Protein AF-A0A1Z5IUK8-F1 (afdb_monomer_lite)

Foldseek 3Di:
DDALVRVLVVLVVVLVVLVVVLVVLVVVCPDPVLVVDDPVVVVVSVVVSVVSVVVSVVSVVVSVVSVD

Structure (mmCIF, N/CA/C/O backbone):
data_AF-A0A1Z5IUK8-F1
#
_entry.id   AF-A0A1Z5IUK8-F1
#
loop_
_atom_site.group_PDB
_atom_site.id
_atom_site.type_symbol
_atom_site.label_atom_id
_atom_site.label_alt_id
_atom_site.label_comp_id
_atom_site.label_asym_id
_atom_site.label_entity_id
_atom_site.label_seq_id
_atom_site.pdbx_PDB_ins_code
_atom_site.Cartn_x
_atom_site.Cartn_y
_atom_site.Cartn_z
_atom_site.occupancy
_atom_site.B_iso_or_equiv
_atom_site.auth_seq_id
_atom_site.auth_comp_id
_atom_site.auth_asym_id
_atom_site.auth_atom_id
_atom_site.pdbx_PDB_model_num
ATOM 1 N N . MET A 1 1 ? 24.995 5.193 -15.945 1.00 77.00 1 MET A N 1
ATOM 2 C CA . MET A 1 1 ? 23.551 5.409 -16.175 1.00 77.00 1 MET A CA 1
ATOM 3 C C . MET A 1 1 ? 22.902 4.036 -16.145 1.00 77.00 1 MET A C 1
ATOM 5 O O . MET A 1 1 ? 23.505 3.136 -16.717 1.00 77.00 1 MET A O 1
ATOM 9 N N . LYS A 1 2 ? 21.791 3.841 -15.425 1.00 84.69 2 LYS A N 1
ATOM 10 C CA . LYS A 1 2 ? 21.094 2.542 -15.419 1.00 84.69 2 LYS A CA 1
ATOM 11 C C . LYS A 1 2 ? 20.389 2.335 -16.763 1.00 84.69 2 LYS A C 1
ATOM 13 O O . LYS A 1 2 ? 19.966 3.324 -17.362 1.00 84.69 2 LYS A O 1
ATOM 18 N N . SER A 1 3 ? 20.301 1.096 -17.243 1.00 92.25 3 SER A N 1
ATOM 19 C CA . SER A 1 3 ? 19.451 0.762 -18.396 1.00 92.25 3 SER A CA 1
ATOM 20 C C . SER A 1 3 ? 17.971 0.796 -18.000 1.00 92.25 3 SER A C 1
ATOM 22 O O . SER A 1 3 ? 17.649 0.689 -16.817 1.00 92.25 3 SER A O 1
ATOM 24 N N . ASN A 1 4 ? 17.067 0.916 -18.977 1.00 89.81 4 ASN A N 1
ATOM 25 C CA . ASN A 1 4 ? 15.626 0.826 -18.716 1.00 89.81 4 ASN A CA 1
ATOM 26 C C . ASN A 1 4 ? 15.261 -0.495 -18.022 1.00 89.81 4 ASN A C 1
ATOM 28 O O . ASN A 1 4 ? 14.496 -0.471 -17.069 1.00 89.81 4 ASN A O 1
ATOM 32 N N . GLU A 1 5 ? 15.883 -1.606 -18.424 1.00 91.56 5 GLU A N 1
ATOM 33 C CA . GLU A 1 5 ? 15.718 -2.925 -17.794 1.00 91.56 5 GLU A CA 1
ATOM 34 C C . GLU A 1 5 ? 16.127 -2.916 -16.311 1.00 91.56 5 GLU A C 1
ATOM 36 O O . GLU A 1 5 ? 15.360 -3.336 -15.453 1.00 91.56 5 GLU A O 1
ATOM 41 N N . GLN A 1 6 ? 17.283 -2.326 -15.975 1.00 93.69 6 GLN A N 1
ATOM 42 C CA . GLN A 1 6 ? 17.719 -2.197 -14.579 1.00 93.69 6 GLN A CA 1
ATOM 43 C C . GLN A 1 6 ? 16.767 -1.333 -13.745 1.00 93.69 6 GLN A C 1
ATOM 45 O O . GLN A 1 6 ? 16.540 -1.622 -12.574 1.00 93.69 6 GLN A O 1
ATOM 50 N N . VAL A 1 7 ? 16.225 -0.255 -14.323 1.00 92.56 7 VAL A N 1
ATOM 51 C CA . VAL A 1 7 ? 15.238 0.584 -13.627 1.00 92.56 7 VAL A CA 1
ATOM 52 C C . VAL A 1 7 ? 13.918 -0.170 -13.459 1.00 92.56 7 VAL A C 1
ATOM 54 O O . VAL A 1 7 ? 13.314 -0.094 -12.393 1.00 92.56 7 VAL A O 1
ATOM 57 N N . PHE A 1 8 ? 13.485 -0.918 -14.470 1.00 94.81 8 PHE A N 1
ATOM 58 C CA . PHE A 1 8 ? 12.266 -1.718 -14.419 1.00 94.81 8 PHE A CA 1
ATOM 59 C C . PHE A 1 8 ? 12.329 -2.777 -13.311 1.00 94.81 8 PHE A C 1
ATOM 61 O O . PHE A 1 8 ? 11.425 -2.845 -12.479 1.00 94.81 8 PHE A O 1
ATOM 68 N N . ASP A 1 9 ? 13.425 -3.537 -13.231 1.00 94.88 9 ASP A N 1
ATOM 69 C CA . ASP A 1 9 ? 13.623 -4.557 -12.194 1.00 94.88 9 ASP A CA 1
ATOM 70 C C . ASP A 1 9 ? 13.592 -3.962 -10.778 1.00 94.88 9 ASP A C 1
ATOM 72 O O . ASP A 1 9 ? 13.008 -4.541 -9.855 1.00 94.88 9 ASP A O 1
ATOM 76 N N . GLU A 1 10 ? 14.186 -2.779 -10.595 1.00 95.19 10 GLU A N 1
ATOM 77 C CA . GLU A 1 1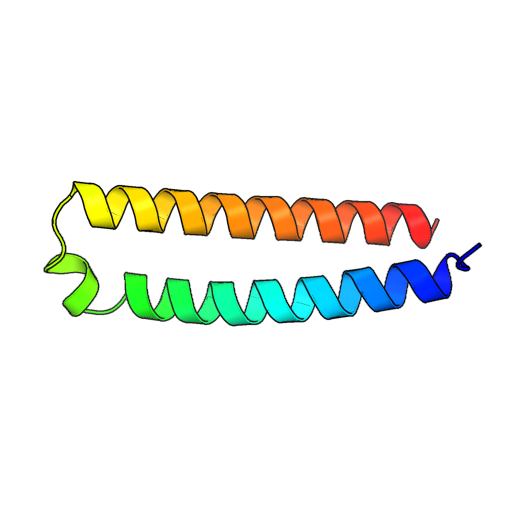0 ? 14.164 -2.063 -9.318 1.00 95.19 10 GLU A CA 1
ATOM 78 C C . GLU A 1 10 ? 12.748 -1.630 -8.927 1.00 95.19 10 GLU A C 1
ATOM 80 O O . GLU A 1 10 ? 12.319 -1.898 -7.801 1.00 95.19 10 GLU A O 1
ATOM 85 N N . LEU A 1 11 ? 12.005 -1.019 -9.855 1.00 95.56 11 LEU A N 1
ATOM 86 C CA . LEU A 1 11 ? 10.624 -0.584 -9.622 1.00 95.56 11 LEU A CA 1
ATOM 87 C C . LEU A 1 11 ? 9.690 -1.771 -9.362 1.00 95.56 11 LEU A C 1
ATOM 89 O O . LEU A 1 11 ? 8.820 -1.692 -8.492 1.00 95.56 11 LEU A O 1
ATOM 93 N N . SER A 1 12 ? 9.895 -2.884 -10.065 1.00 94.94 12 SER A N 1
ATOM 94 C CA . SER A 1 12 ? 9.137 -4.122 -9.883 1.00 94.94 12 SER A CA 1
ATOM 95 C C . SER A 1 12 ? 9.383 -4.731 -8.498 1.00 94.94 12 SER A C 1
ATOM 97 O O . SER A 1 12 ? 8.437 -5.028 -7.759 1.00 94.94 12 SER A O 1
ATOM 99 N N . SER A 1 13 ? 10.653 -4.833 -8.088 1.00 96.62 13 SER A N 1
ATOM 100 C CA . SER A 1 13 ? 11.042 -5.310 -6.755 1.00 96.62 13 SER A CA 1
ATOM 101 C C . SER A 1 13 ? 10.478 -4.423 -5.642 1.00 96.62 13 SER A C 1
ATOM 103 O O . SER A 1 13 ? 9.919 -4.917 -4.657 1.00 96.62 13 SER A O 1
ATOM 105 N N . GLU A 1 14 ? 10.560 -3.103 -5.808 1.00 96.75 14 GLU A N 1
ATOM 106 C CA . GLU A 1 14 ? 9.982 -2.149 -4.867 1.00 96.75 14 GLU A CA 1
ATOM 107 C C . GLU A 1 14 ? 8.454 -2.283 -4.790 1.00 96.75 14 GLU A C 1
ATOM 109 O O . GLU A 1 14 ? 7.892 -2.404 -3.696 1.00 96.75 14 GLU A O 1
ATOM 114 N N . GLY A 1 15 ? 7.779 -2.356 -5.938 1.00 96.62 15 GLY A N 1
ATOM 115 C CA . GLY A 1 15 ? 6.334 -2.552 -6.022 1.00 96.62 15 GLY A CA 1
ATOM 116 C C . GLY A 1 15 ? 5.876 -3.823 -5.309 1.00 96.62 15 GLY A C 1
ATOM 117 O O . GLY A 1 15 ? 4.889 -3.796 -4.567 1.00 96.62 15 GLY A O 1
ATOM 118 N N . ALA A 1 16 ? 6.621 -4.923 -5.448 1.00 96.19 16 ALA A N 1
ATOM 119 C CA . ALA A 1 16 ? 6.344 -6.170 -4.741 1.00 96.19 16 ALA A CA 1
ATOM 120 C C . ALA A 1 16 ? 6.446 -6.008 -3.212 1.00 96.19 16 ALA A C 1
ATOM 122 O O . ALA A 1 16 ? 5.573 -6.477 -2.473 1.00 96.19 16 ALA A O 1
ATOM 123 N N . GLN A 1 17 ? 7.464 -5.293 -2.719 1.00 97.19 17 GLN A N 1
ATOM 124 C CA . GLN A 1 17 ? 7.629 -5.031 -1.285 1.00 97.19 17 GLN A CA 1
ATOM 125 C C . GLN A 1 17 ? 6.508 -4.150 -0.720 1.00 97.19 17 GLN A C 1
ATOM 127 O O . GLN A 1 17 ? 6.001 -4.425 0.373 1.00 97.19 17 GLN A O 1
ATOM 132 N N . VAL A 1 18 ? 6.098 -3.106 -1.449 1.00 97.12 18 VAL A N 1
ATOM 133 C CA . VAL A 1 18 ? 5.002 -2.222 -1.020 1.00 97.12 18 VAL A CA 1
ATOM 134 C C . VAL A 1 18 ? 3.674 -2.979 -1.016 1.00 97.12 18 VAL A C 1
ATOM 136 O O . VAL A 1 18 ? 2.947 -2.888 -0.028 1.00 97.12 18 VAL A O 1
ATOM 139 N N . ARG A 1 19 ? 3.389 -3.800 -2.039 1.00 96.56 19 ARG A N 1
ATOM 140 C CA . ARG A 1 19 ? 2.197 -4.671 -2.076 1.00 96.56 19 ARG A CA 1
ATOM 141 C C . ARG A 1 19 ? 2.158 -5.639 -0.897 1.00 96.56 19 ARG A C 1
ATOM 143 O O . ARG A 1 19 ? 1.124 -5.757 -0.249 1.00 96.56 19 ARG A O 1
ATOM 150 N N . LEU A 1 20 ? 3.279 -6.280 -0.557 1.00 97.06 20 LEU A N 1
ATOM 151 C CA . LEU A 1 20 ? 3.343 -7.179 0.601 1.00 97.06 20 LEU A CA 1
ATOM 152 C C . LEU A 1 20 ? 3.008 -6.452 1.912 1.00 97.06 20 LEU A C 1
ATOM 154 O O . LEU A 1 20 ? 2.303 -6.989 2.766 1.00 97.06 20 LEU A O 1
ATOM 158 N N . ARG A 1 21 ? 3.514 -5.226 2.088 1.00 96.69 21 ARG A N 1
ATOM 159 C CA . ARG A 1 21 ? 3.193 -4.399 3.261 1.00 96.69 21 ARG A CA 1
ATOM 160 C C . ARG A 1 21 ? 1.732 -3.945 3.247 1.00 96.69 21 ARG A C 1
ATOM 162 O O . ARG A 1 21 ? 1.122 -3.914 4.310 1.00 96.69 21 ARG A O 1
ATOM 169 N N . LEU A 1 22 ? 1.178 -3.630 2.074 1.00 97.12 22 LEU A N 1
ATOM 170 C CA . LEU A 1 22 ? -0.222 -3.230 1.921 1.00 97.12 22 LEU A CA 1
ATOM 171 C C . LEU A 1 22 ? -1.158 -4.362 2.347 1.00 97.12 22 LEU A C 1
ATOM 173 O O . LEU A 1 22 ? -2.040 -4.128 3.163 1.00 97.12 22 LEU A O 1
ATOM 177 N N . VAL A 1 23 ? -0.889 -5.596 1.908 1.00 97.31 23 VAL A N 1
ATOM 178 C CA . VAL A 1 23 ? -1.657 -6.785 2.315 1.00 97.31 23 VAL A CA 1
ATOM 179 C C . VAL A 1 23 ? -1.642 -6.969 3.834 1.00 97.31 23 VAL A C 1
ATOM 181 O O . VAL A 1 23 ? -2.677 -7.242 4.434 1.00 97.31 23 VAL A O 1
ATOM 184 N N . LYS A 1 24 ? -0.491 -6.781 4.491 1.00 96.88 24 LYS A N 1
ATOM 185 C CA . LYS A 1 24 ? -0.410 -6.850 5.962 1.00 96.88 24 LYS A CA 1
ATOM 186 C C . LYS A 1 24 ? -1.226 -5.747 6.638 1.00 96.88 24 LYS A C 1
ATOM 188 O O . LYS A 1 24 ? -1.861 -5.996 7.658 1.00 96.88 24 LYS A O 1
ATOM 193 N N . LEU A 1 25 ? -1.210 -4.538 6.077 1.00 96.75 25 LEU A N 1
ATOM 194 C CA . LEU A 1 25 ? -2.003 -3.423 6.588 1.00 96.75 25 LEU A CA 1
ATOM 195 C C . LEU A 1 25 ? -3.504 -3.684 6.418 1.00 96.75 25 LEU A C 1
ATOM 197 O O . LEU A 1 25 ? -4.265 -3.428 7.340 1.00 96.75 25 LEU A O 1
ATOM 201 N N . GLU A 1 26 ? -3.924 -4.240 5.283 1.00 96.38 26 GLU A N 1
ATOM 202 C CA . GLU A 1 26 ? -5.311 -4.649 5.033 1.00 96.38 26 GLU A CA 1
ATOM 203 C C . GLU A 1 26 ? -5.760 -5.748 5.992 1.00 96.38 26 GLU A C 1
ATOM 205 O O . GLU A 1 26 ? -6.855 -5.674 6.543 1.00 96.38 26 GLU A O 1
ATOM 210 N N . GLN A 1 27 ? -4.909 -6.745 6.242 1.00 97.12 27 GLN A N 1
ATOM 211 C CA . GLN A 1 27 ? -5.176 -7.777 7.245 1.00 97.12 27 GLN A CA 1
ATOM 212 C C . GLN A 1 27 ? -5.384 -7.168 8.633 1.00 97.12 27 GLN A C 1
ATOM 214 O O . GLN A 1 27 ? -6.321 -7.557 9.322 1.00 97.12 27 GLN A O 1
ATOM 219 N N . PHE A 1 28 ? -4.554 -6.194 9.016 1.00 96.75 28 PHE A N 1
ATOM 220 C CA . PHE A 1 28 ? -4.705 -5.490 10.286 1.00 96.75 28 PHE A CA 1
ATOM 221 C C . PHE A 1 28 ? -5.980 -4.641 10.337 1.00 96.75 28 PHE A C 1
ATOM 223 O O . PHE A 1 28 ? -6.716 -4.716 11.306 1.00 96.75 28 PHE A O 1
ATOM 230 N N . VAL A 1 29 ? -6.298 -3.879 9.287 1.00 96.06 29 VAL A N 1
ATOM 231 C CA . VAL A 1 29 ? -7.532 -3.067 9.224 1.00 96.06 29 VAL A CA 1
ATOM 232 C C . VAL A 1 29 ? -8.796 -3.928 9.346 1.00 96.06 29 VAL A C 1
ATOM 234 O O . VAL A 1 29 ? -9.803 -3.470 9.878 1.00 96.06 29 VAL A O 1
ATOM 237 N N . ASN A 1 30 ? -8.741 -5.177 8.880 1.00 96.06 30 ASN A N 1
ATOM 238 C CA . ASN A 1 30 ? -9.837 -6.139 8.988 1.00 96.06 30 ASN A CA 1
ATOM 239 C C . ASN A 1 30 ? -9.861 -6.908 10.322 1.00 96.06 30 ASN A C 1
ATOM 241 O O . ASN A 1 30 ? -10.745 -7.744 10.518 1.00 96.06 30 ASN A O 1
ATOM 245 N N . SER A 1 31 ? -8.896 -6.683 11.216 1.00 97.31 31 SER A N 1
ATOM 246 C CA . SER A 1 31 ? -8.806 -7.391 12.489 1.00 97.31 31 SER A CA 1
ATOM 247 C C . SER A 1 31 ? -9.611 -6.678 13.591 1.00 97.31 31 SER A C 1
ATOM 249 O O . SER A 1 31 ? -9.824 -5.463 13.517 1.00 97.31 31 SER A O 1
ATOM 251 N N . PRO A 1 32 ? -10.081 -7.393 14.632 1.00 97.38 32 PRO A N 1
ATOM 252 C CA . PRO A 1 32 ? -10.802 -6.775 15.747 1.00 97.38 32 PRO A CA 1
ATOM 253 C C . PRO A 1 32 ? -9.995 -5.679 16.457 1.00 97.38 32 PRO A C 1
ATOM 255 O O . PRO A 1 32 ? -10.554 -4.648 16.828 1.00 97.38 32 PRO A O 1
ATOM 258 N N . GLU A 1 33 ? -8.679 -5.857 16.574 1.00 97.00 33 GLU A N 1
ATOM 259 C CA . GLU A 1 33 ? -7.755 -4.933 17.242 1.00 97.00 33 GLU A CA 1
ATOM 260 C C . GLU A 1 33 ? -7.754 -3.541 16.598 1.00 97.00 33 GLU A C 1
ATOM 262 O O . GLU A 1 33 ? -7.565 -2.536 17.281 1.00 97.00 33 GLU A O 1
ATOM 267 N N . TYR A 1 34 ? -8.007 -3.447 15.289 1.00 97.25 34 TYR A N 1
ATOM 268 C CA . TYR A 1 34 ? -8.115 -2.158 14.610 1.00 97.25 34 TYR A CA 1
ATOM 269 C C . TYR A 1 34 ? -9.301 -1.329 15.122 1.00 97.25 34 TYR A C 1
ATOM 271 O O . TYR A 1 34 ? -9.186 -0.110 15.263 1.00 97.25 34 TYR A O 1
ATOM 279 N N . SER A 1 35 ? -10.421 -1.981 15.449 1.00 95.50 35 SER A N 1
ATOM 280 C CA . SER A 1 35 ? -11.615 -1.307 15.978 1.00 95.50 35 SER A CA 1
ATOM 281 C C . SER A 1 35 ? -11.425 -0.764 17.399 1.00 95.50 35 SER A C 1
ATOM 283 O O . SER A 1 35 ? -12.111 0.178 17.789 1.00 95.50 35 SER A O 1
ATOM 285 N N . GLU A 1 36 ? -10.458 -1.307 18.145 1.00 97.81 36 GLU A N 1
ATOM 286 C CA . GLU A 1 36 ? -10.104 -0.863 19.499 1.00 97.81 36 GLU A CA 1
ATOM 287 C C . GLU A 1 36 ? -9.203 0.382 19.499 1.00 97.81 36 GLU A C 1
ATOM 289 O O . GLU A 1 36 ? -9.031 1.042 20.527 1.00 97.81 36 GLU A O 1
ATOM 294 N N . LEU A 1 37 ? -8.622 0.733 18.348 1.00 97.88 37 LEU A N 1
ATOM 295 C CA . LEU A 1 37 ? -7.814 1.937 18.212 1.00 97.88 37 LEU A CA 1
ATOM 296 C C . LEU A 1 37 ? -8.675 3.196 18.312 1.00 97.88 37 LEU A C 1
ATOM 298 O O . LEU A 1 37 ? -9.812 3.237 17.846 1.00 97.88 37 LEU A O 1
ATOM 302 N N . SER A 1 38 ? -8.086 4.279 18.821 1.00 98.31 38 SER A N 1
ATOM 303 C CA . SER A 1 38 ? -8.730 5.591 18.750 1.00 98.31 38 SER A CA 1
ATOM 304 C C . SER A 1 38 ? -8.942 6.031 17.298 1.00 98.31 38 SER A C 1
ATOM 306 O O . SER A 1 38 ? -8.143 5.708 16.413 1.00 98.31 38 SER A O 1
ATOM 308 N N . GLU A 1 39 ? -9.975 6.844 17.060 1.00 97.88 39 GLU A N 1
ATOM 309 C CA . GLU A 1 39 ? -10.296 7.377 15.726 1.00 97.88 39 GLU A CA 1
ATOM 310 C C . GLU A 1 39 ? -9.088 8.034 15.047 1.00 97.88 39 GLU A C 1
ATOM 312 O O . GLU A 1 39 ? -8.874 7.872 13.847 1.00 97.88 39 GLU A O 1
ATOM 317 N N . TYR A 1 40 ? -8.250 8.731 15.819 1.00 98.19 40 TYR A N 1
ATOM 318 C CA . TYR A 1 40 ? -7.021 9.340 15.316 1.00 98.19 40 TYR A CA 1
ATOM 319 C C . TYR A 1 40 ? -6.063 8.307 14.700 1.00 98.19 40 TYR A C 1
ATOM 321 O O . TYR A 1 40 ? -5.575 8.502 13.586 1.00 98.19 40 TYR A O 1
ATOM 329 N N . HIS A 1 41 ? -5.813 7.187 15.385 1.00 98.12 41 HIS A N 1
ATOM 330 C CA . HIS A 1 41 ? -4.929 6.138 14.871 1.00 98.12 41 HIS A CA 1
ATOM 331 C C . HIS A 1 41 ? -5.540 5.421 13.667 1.00 98.12 41 HIS A C 1
ATOM 333 O O . HIS A 1 41 ? -4.834 5.170 12.689 1.00 98.12 41 HIS A O 1
ATOM 339 N N . GLN A 1 42 ? -6.850 5.166 13.691 1.00 98.19 42 GLN A N 1
ATOM 340 C CA . GLN A 1 42 ? -7.569 4.610 12.545 1.00 98.19 42 GLN A CA 1
ATOM 341 C C . GLN A 1 42 ? -7.421 5.510 11.305 1.00 98.19 42 GLN A C 1
ATOM 343 O O . GLN A 1 42 ? -7.063 5.045 10.223 1.00 98.19 42 GLN A O 1
ATOM 348 N N . GLN A 1 43 ? -7.590 6.827 11.464 1.00 98.00 43 GLN A N 1
ATOM 349 C CA . GLN A 1 43 ? -7.397 7.794 10.378 1.00 98.00 43 GLN A CA 1
ATOM 350 C C . GLN A 1 43 ? -5.957 7.817 9.851 1.00 98.00 43 GLN A C 1
ATOM 352 O O . GLN A 1 43 ? -5.751 7.931 8.640 1.00 98.00 43 GLN A O 1
ATOM 357 N N . LEU A 1 44 ? -4.951 7.715 10.727 1.00 98.06 44 LEU A N 1
ATOM 358 C CA . LEU A 1 44 ? -3.549 7.630 10.306 1.00 98.06 44 LEU A CA 1
ATOM 359 C C . LEU A 1 44 ? -3.280 6.369 9.481 1.00 98.06 44 LEU A C 1
ATOM 361 O O . LEU A 1 44 ? -2.646 6.450 8.429 1.00 98.06 44 LEU A O 1
ATOM 365 N N . ILE A 1 45 ? -3.807 5.224 9.910 1.00 97.75 45 ILE A N 1
ATOM 366 C CA . ILE A 1 45 ? -3.681 3.957 9.185 1.00 97.75 45 ILE A CA 1
ATOM 367 C C . ILE A 1 45 ? -4.369 4.036 7.820 1.00 97.75 45 ILE A C 1
ATOM 369 O O . ILE A 1 45 ? -3.777 3.649 6.815 1.00 97.75 45 ILE A O 1
ATOM 373 N N . GLN A 1 46 ? -5.573 4.608 7.743 1.00 96.62 46 GLN A N 1
ATOM 374 C CA . GLN A 1 46 ? -6.258 4.810 6.464 1.00 96.62 46 GLN A CA 1
ATOM 375 C C . GLN A 1 46 ? -5.482 5.741 5.526 1.00 96.62 46 GLN A C 1
ATOM 377 O O . GLN A 1 46 ? -5.423 5.491 4.321 1.00 96.62 46 GLN A O 1
ATOM 382 N N . LYS A 1 47 ? -4.859 6.806 6.051 1.00 97.88 47 LYS A N 1
ATOM 383 C CA . LYS A 1 47 ? -3.970 7.673 5.259 1.00 97.88 47 LYS A CA 1
ATOM 384 C C . LYS A 1 47 ? -2.773 6.892 4.722 1.00 97.88 47 LYS A C 1
ATOM 386 O O . LYS A 1 47 ? -2.459 7.022 3.541 1.00 97.88 47 LYS A O 1
ATOM 391 N N . GLN A 1 48 ? -2.155 6.058 5.556 1.00 97.19 48 GLN A N 1
ATOM 392 C CA . GLN A 1 48 ? -1.038 5.209 5.149 1.00 97.19 48 GLN A CA 1
ATOM 393 C C . GLN A 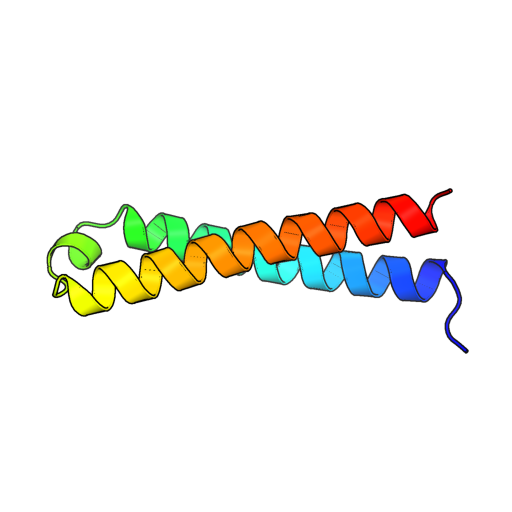1 48 ? -1.453 4.213 4.059 1.00 97.19 48 GLN A C 1
ATOM 395 O O . GLN A 1 48 ? -0.756 4.089 3.054 1.00 97.19 48 GLN A O 1
ATOM 400 N N . TRP A 1 49 ? -2.609 3.562 4.211 1.00 96.69 49 TRP A N 1
ATOM 401 C CA . TRP A 1 49 ? -3.158 2.644 3.211 1.00 96.69 49 TRP A CA 1
ATOM 402 C C . TRP A 1 49 ? -3.347 3.341 1.856 1.00 96.69 49 TRP A C 1
ATOM 404 O O . TRP A 1 49 ? -2.839 2.869 0.840 1.00 96.69 49 TRP A O 1
ATOM 414 N N . ARG A 1 50 ? -3.977 4.527 1.844 1.00 97.06 50 ARG A N 1
ATOM 415 C CA . ARG A 1 50 ? -4.185 5.317 0.614 1.00 97.06 50 ARG A CA 1
ATOM 416 C C . ARG A 1 50 ? -2.870 5.740 -0.040 1.00 97.06 50 ARG A C 1
ATOM 418 O O . ARG A 1 50 ? -2.757 5.699 -1.261 1.00 97.06 50 ARG A O 1
ATOM 425 N N . ALA A 1 51 ? -1.883 6.150 0.758 1.00 97.44 51 ALA A N 1
ATOM 426 C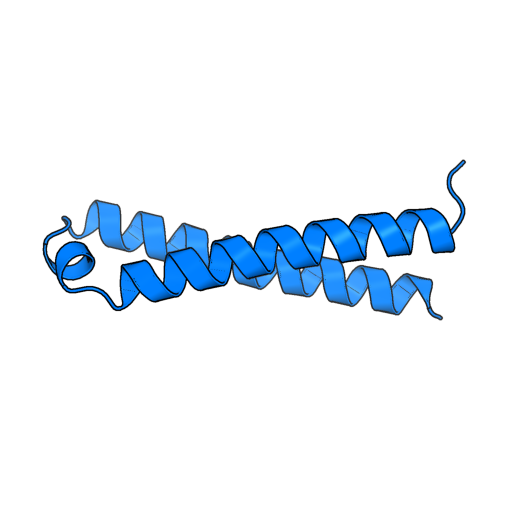 CA . ALA A 1 51 ? -0.572 6.540 0.247 1.00 97.44 51 ALA A CA 1
ATOM 427 C C . ALA A 1 51 ? 0.148 5.357 -0.417 1.00 97.44 51 ALA A C 1
ATOM 429 O O . ALA A 1 51 ? 0.728 5.515 -1.488 1.00 97.44 51 ALA A O 1
ATOM 430 N N . MET A 1 52 ? 0.067 4.167 0.183 1.00 97.69 52 MET A N 1
ATOM 431 C CA . MET A 1 52 ? 0.666 2.952 -0.370 1.00 97.69 52 MET A CA 1
ATOM 432 C C . MET A 1 52 ? -0.020 2.498 -1.663 1.00 97.69 52 MET A C 1
ATOM 434 O O . MET A 1 52 ? 0.684 2.198 -2.626 1.00 97.69 52 MET A O 1
ATOM 438 N N . ASP A 1 53 ? -1.358 2.504 -1.723 1.00 96.38 53 ASP A N 1
ATOM 439 C CA . ASP A 1 53 ? -2.095 2.203 -2.963 1.00 96.38 53 ASP A CA 1
ATOM 440 C C . ASP A 1 53 ? -1.729 3.192 -4.080 1.00 96.38 53 ASP A C 1
ATOM 442 O O . ASP A 1 53 ? -1.378 2.794 -5.191 1.00 96.38 53 ASP A O 1
ATOM 446 N N . SER A 1 54 ? -1.716 4.493 -3.769 1.00 97.88 54 SER A N 1
ATOM 447 C CA . SER A 1 54 ? -1.320 5.525 -4.732 1.00 97.88 54 SER A CA 1
ATOM 448 C C . SER A 1 54 ? 0.115 5.337 -5.219 1.00 97.88 54 SER A C 1
ATOM 450 O O . SER A 1 54 ? 0.384 5.531 -6.402 1.00 97.88 54 SER A O 1
ATOM 452 N N . TYR A 1 55 ? 1.038 4.967 -4.332 1.00 97.69 55 TYR A N 1
ATOM 453 C CA . TYR A 1 55 ? 2.432 4.757 -4.703 1.00 97.69 55 TYR A CA 1
ATOM 454 C C . TYR A 1 55 ? 2.600 3.556 -5.636 1.00 97.69 55 TYR A C 1
ATOM 456 O O . TYR A 1 55 ? 3.270 3.667 -6.658 1.00 97.69 55 TYR A O 1
ATOM 464 N N . ILE A 1 56 ? 1.914 2.443 -5.355 1.00 96.69 56 ILE A N 1
ATOM 465 C CA . ILE A 1 56 ? 1.894 1.269 -6.239 1.00 96.69 56 ILE A CA 1
ATOM 466 C C . ILE A 1 56 ? 1.388 1.641 -7.640 1.00 96.69 56 ILE A C 1
ATOM 468 O O . ILE A 1 56 ? 1.957 1.189 -8.631 1.00 96.69 56 ILE A O 1
ATOM 472 N N . ARG A 1 57 ? 0.350 2.482 -7.746 1.00 96.56 57 ARG A N 1
ATOM 473 C CA . ARG A 1 57 ? -0.152 2.956 -9.049 1.00 96.56 57 ARG A CA 1
ATOM 474 C C . ARG A 1 57 ? 0.894 3.768 -9.812 1.00 96.56 57 ARG A C 1
ATOM 476 O O . ARG A 1 57 ? 1.022 3.589 -11.018 1.00 96.56 57 ARG A O 1
ATOM 483 N N . VAL A 1 58 ? 1.644 4.628 -9.121 1.00 97.25 58 VAL A N 1
ATOM 484 C CA . VAL A 1 58 ? 2.728 5.416 -9.731 1.00 97.25 58 VAL A CA 1
ATOM 485 C C . VAL A 1 58 ? 3.868 4.513 -10.200 1.00 97.25 58 VAL A C 1
ATOM 487 O O . VAL A 1 58 ? 4.346 4.690 -11.317 1.00 97.25 58 VAL A O 1
ATOM 490 N N . L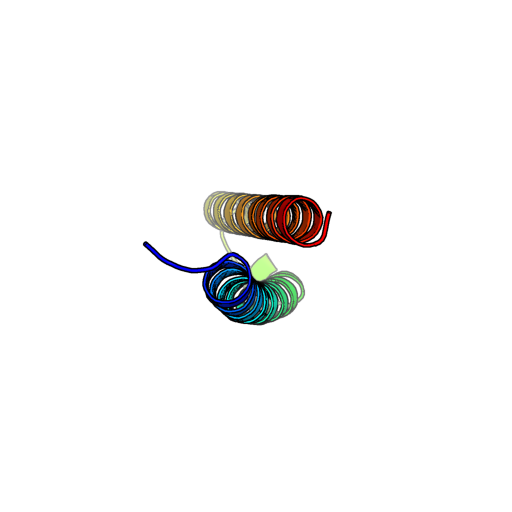EU A 1 59 ? 4.269 3.522 -9.395 1.00 96.38 59 LEU A N 1
ATOM 491 C CA . LEU A 1 59 ? 5.285 2.541 -9.792 1.00 96.38 59 LEU A CA 1
ATOM 492 C C . LEU A 1 59 ? 4.859 1.779 -11.049 1.00 96.38 59 LEU A C 1
ATOM 494 O O . LEU A 1 59 ? 5.633 1.693 -11.996 1.00 96.38 59 LEU A O 1
ATOM 498 N N . ASN A 1 60 ? 3.618 1.286 -11.077 1.00 94.94 60 ASN A N 1
ATOM 499 C CA . ASN A 1 60 ? 3.058 0.607 -12.243 1.00 94.94 60 ASN A CA 1
ATOM 500 C C . ASN A 1 60 ? 3.060 1.507 -13.486 1.00 94.94 60 ASN A C 1
ATOM 502 O O . ASN A 1 60 ? 3.600 1.108 -14.506 1.00 94.94 60 ASN A O 1
ATOM 506 N N . SER A 1 61 ? 2.555 2.741 -13.377 1.00 96.25 61 SER A N 1
ATOM 507 C CA . SER A 1 61 ? 2.563 3.692 -14.498 1.00 96.25 61 SER A CA 1
ATOM 508 C C . SER A 1 61 ? 3.974 3.961 -15.015 1.00 96.25 61 SER A C 1
ATOM 510 O O . SER A 1 61 ? 4.166 4.126 -16.214 1.00 96.25 61 SER A O 1
ATOM 512 N N . ARG A 1 62 ? 4.972 4.013 -14.125 1.00 94.81 62 ARG A N 1
ATOM 513 C CA . ARG A 1 62 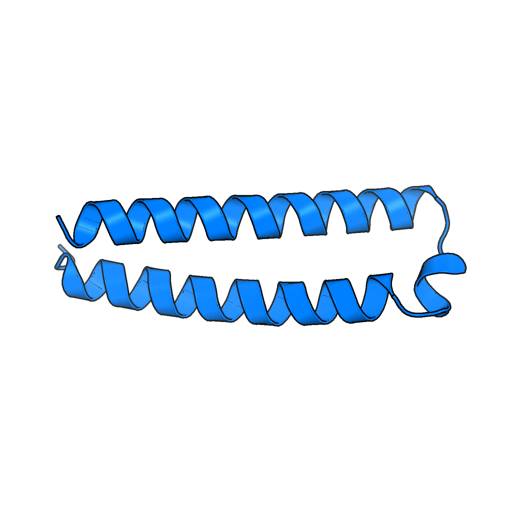? 6.358 4.238 -14.531 1.00 94.81 62 ARG A CA 1
ATOM 514 C C . ARG A 1 62 ? 6.984 3.014 -15.197 1.00 94.81 62 ARG A C 1
ATOM 516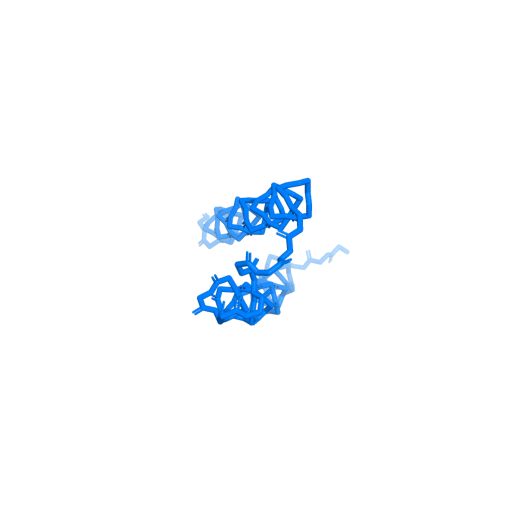 O O . ARG A 1 62 ? 7.839 3.184 -16.057 1.00 94.81 62 ARG A O 1
ATOM 523 N N . MET A 1 63 ? 6.606 1.810 -14.777 1.00 94.19 63 MET A N 1
ATOM 524 C CA . MET A 1 63 ? 7.013 0.571 -15.441 1.00 94.19 63 MET A CA 1
ATOM 525 C C . MET A 1 63 ? 6.412 0.491 -16.847 1.00 94.19 63 MET A C 1
ATOM 527 O O . MET A 1 63 ? 7.157 0.229 -17.785 1.00 94.19 63 MET A O 1
ATOM 531 N N . ASP A 1 64 ? 5.129 0.835 -17.001 1.00 93.81 64 ASP A N 1
ATOM 532 C CA . ASP A 1 64 ? 4.469 0.912 -18.309 1.00 93.81 64 ASP A CA 1
ATOM 533 C C . ASP A 1 64 ? 5.209 1.900 -19.240 1.00 93.81 64 ASP A C 1
ATOM 535 O O . ASP A 1 64 ? 5.509 1.563 -20.380 1.00 93.81 64 ASP A O 1
ATOM 539 N N . ASP A 1 65 ? 5.607 3.081 -18.744 1.00 93.31 65 ASP A N 1
ATOM 540 C CA . ASP A 1 65 ? 6.403 4.063 -19.510 1.00 93.31 65 ASP A CA 1
ATOM 541 C C . ASP A 1 65 ? 7.791 3.557 -19.956 1.00 93.31 65 ASP A C 1
ATOM 543 O O . ASP A 1 65 ? 8.422 4.184 -20.804 1.00 93.31 65 ASP A O 1
ATOM 547 N N . LEU A 1 66 ? 8.339 2.521 -19.311 1.00 91.00 66 LEU A N 1
ATOM 548 C CA . LEU A 1 66 ? 9.671 1.979 -19.615 1.00 91.00 66 LEU A CA 1
ATOM 549 C C . LEU A 1 66 ? 9.620 0.782 -20.571 1.00 91.00 66 LEU A C 1
ATOM 551 O O . LEU A 1 66 ? 10.647 0.465 -21.176 1.00 91.00 66 LEU A O 1
ATOM 555 N N . GLU A 1 67 ? 8.464 0.123 -20.681 1.00 81.25 67 GLU A N 1
ATOM 556 C CA . GLU A 1 67 ? 8.211 -0.964 -21.635 1.00 81.25 67 GLU A CA 1
ATOM 557 C C . GLU A 1 67 ? 7.915 -0.456 -23.060 1.00 81.25 67 GLU A C 1
ATOM 559 O O . GLU A 1 67 ? 8.098 -1.215 -24.016 1.00 81.25 67 GLU A O 1
ATOM 564 N N . TRP A 1 68 ? 7.492 0.808 -23.206 1.00 64.25 68 TRP A N 1
ATOM 565 C CA . TRP A 1 68 ? 7.159 1.479 -24.476 1.00 64.25 68 TRP A CA 1
ATOM 566 C C . TRP A 1 68 ? 8.191 2.538 -24.887 1.00 64.25 68 TRP A C 1
ATOM 568 O O . TRP A 1 68 ? 8.355 2.733 -26.115 1.00 64.25 68 TRP A O 1
#

Organism: NCBI:txid1714682

InterPro domains:
  IPR054052 Y16Q-like [PF21825] (7-65)

Radius of gyration: 15.48 Å; chains: 1; bounding box: 35×17×44 Å

Secondary structure (DSSP, 8-state):
---HHHHHHHHHHHHHHHHHHHHHHHHHHTSHHHHTS-HHHHHHHHHHHHHHHHHHHHHHHHHHHHH-

Sequence (68 aa):
MKSNEQVFDELSSEGAQVRLRLVKLEQFVNSPEYSELSEYHQQLIQKQWRAMDSYIRVLNSRMDDLEW

pLDDT: mean 95.09, std 5.25, range [64.25, 98.31]